Protein AF-A0A1G4J6N5-F1 (afdb_monomer)

Radius of gyration: 48.1 Å; Cα contacts (8 Å, |Δi|>4): 6; chains: 1; bounding box: 79×29×153 Å

Solvent-accessible surface area (backbone atoms only — not comparable to full-atom values): 6497 Å² total; per-residue (Å²): 140,80,82,81,83,71,77,79,51,70,63,73,75,41,75,82,46,57,69,58,48,52,54,54,47,53,51,48,52,52,53,51,51,54,51,52,52,52,49,52,54,52,51,51,52,51,52,51,50,54,50,48,47,58,72,70,32,60,60,54,56,51,50,53,50,50,53,53,52,50,52,54,51,51,54,53,50,54,55,49,49,55,52,50,56,52,50,54,52,50,49,55,51,53,65,56,42,56,62,54,50,53,49,53,53,50,54,51,54,55,62,74,73,109

Structure (mmCIF, N/CA/C/O backbone):
data_AF-A0A1G4J6N5-F1
#
_entry.id   AF-A0A1G4J6N5-F1
#
loop_
_atom_site.group_PDB
_atom_site.id
_atom_site.type_symbol
_atom_site.label_atom_id
_atom_site.label_alt_id
_atom_site.label_comp_id
_atom_site.label_asym_id
_atom_site.label_entity_id
_atom_site.label_seq_id
_atom_site.pdbx_PDB_ins_code
_atom_site.Cartn_x
_atom_site.Cartn_y
_atom_site.Cartn_z
_atom_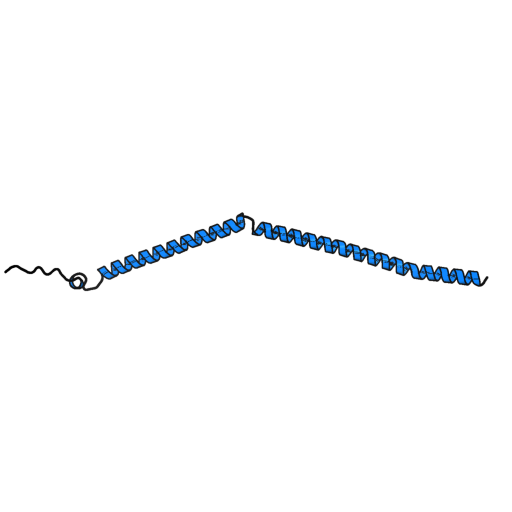site.occupancy
_atom_site.B_iso_or_equiv
_atom_site.auth_seq_id
_atom_site.auth_comp_id
_atom_site.auth_asym_id
_atom_site.auth_atom_id
_atom_site.pdbx_PDB_model_num
ATOM 1 N N . MET A 1 1 ? -32.610 -4.588 91.002 1.00 41.69 1 MET A N 1
ATOM 2 C CA . MET A 1 1 ? -32.578 -5.643 89.972 1.00 41.69 1 MET A CA 1
ATOM 3 C C . MET A 1 1 ? -32.928 -4.957 88.668 1.00 41.69 1 MET A C 1
ATOM 5 O O . MET A 1 1 ? -34.099 -4.706 88.432 1.00 41.69 1 MET A O 1
ATOM 9 N N . ALA A 1 2 ? -31.917 -4.485 87.942 1.00 42.91 2 ALA A N 1
ATOM 10 C CA . ALA A 1 2 ? -32.096 -3.828 86.653 1.00 42.91 2 ALA A CA 1
ATOM 11 C C . ALA A 1 2 ? -31.639 -4.823 85.591 1.00 42.91 2 ALA A C 1
ATOM 13 O O . ALA A 1 2 ? -30.543 -5.368 85.697 1.00 42.91 2 ALA A O 1
ATOM 14 N N . SER A 1 3 ? -32.547 -5.125 84.675 1.00 50.09 3 SER A N 1
ATOM 15 C CA . SER A 1 3 ? -32.398 -6.090 83.599 1.00 50.09 3 SER A CA 1
ATOM 16 C C . SER A 1 3 ? -31.274 -5.654 82.661 1.00 50.09 3 SER A C 1
ATOM 18 O O . SER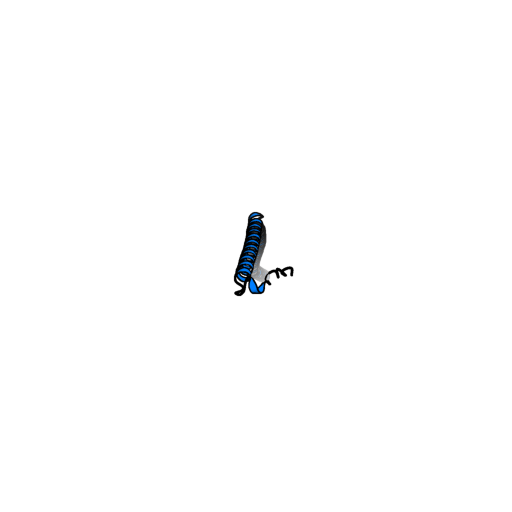 A 1 3 ? -31.304 -4.542 82.141 1.00 50.09 3 SER A O 1
ATOM 20 N N . GLU A 1 4 ? -30.280 -6.516 82.466 1.00 50.78 4 GLU A N 1
ATOM 21 C CA . GLU A 1 4 ? -29.297 -6.374 81.395 1.00 50.78 4 GLU A CA 1
ATOM 22 C C . GLU A 1 4 ? -29.985 -6.749 80.075 1.00 50.78 4 GLU A C 1
ATOM 24 O O . GLU A 1 4 ? -30.072 -7.925 79.725 1.00 50.78 4 GLU A O 1
ATOM 29 N N . ASP A 1 5 ? -30.509 -5.754 79.354 1.00 56.50 5 ASP A N 1
ATOM 30 C CA . ASP A 1 5 ? -30.854 -5.904 77.937 1.00 56.50 5 ASP A CA 1
ATOM 31 C C . ASP A 1 5 ? -29.552 -6.151 77.168 1.00 56.50 5 ASP A C 1
ATOM 33 O O . ASP A 1 5 ? -28.812 -5.234 76.812 1.00 56.50 5 ASP A O 1
ATOM 37 N N . THR A 1 6 ? -29.224 -7.427 76.985 1.00 57.88 6 THR A N 1
ATOM 38 C CA . THR A 1 6 ? -28.091 -7.845 76.165 1.00 57.88 6 THR A CA 1
ATOM 39 C C . THR A 1 6 ? -28.529 -7.724 74.708 1.00 57.88 6 THR A C 1
ATOM 41 O O . THR A 1 6 ? -29.424 -8.451 74.275 1.00 57.88 6 THR A O 1
ATOM 44 N N . GLU A 1 7 ? -27.953 -6.782 73.954 1.00 62.75 7 GLU A N 1
ATOM 45 C CA . GLU A 1 7 ? -28.204 -6.689 72.513 1.00 62.75 7 GLU A CA 1
ATOM 46 C C . GLU A 1 7 ? -27.892 -8.040 71.845 1.00 62.75 7 GLU A C 1
ATOM 48 O O . GLU A 1 7 ? -26.846 -8.634 72.133 1.00 62.75 7 GLU A O 1
ATOM 53 N N . PRO A 1 8 ? -28.777 -8.551 70.969 1.00 59.34 8 PRO A N 1
ATOM 54 C CA . PRO A 1 8 ? -28.551 -9.831 70.319 1.00 59.34 8 PRO A CA 1
ATOM 55 C C . PRO A 1 8 ? -27.285 -9.751 69.465 1.00 59.34 8 PRO A C 1
ATOM 57 O O . PRO A 1 8 ? -27.137 -8.867 68.617 1.00 59.34 8 PRO A O 1
ATOM 60 N N . THR A 1 9 ? -26.366 -10.690 69.684 1.00 65.06 9 THR A N 1
ATOM 61 C CA . THR A 1 9 ? -25.150 -10.834 68.881 1.00 65.06 9 THR A CA 1
ATOM 62 C C . THR A 1 9 ? -25.505 -11.092 67.415 1.00 65.06 9 THR A C 1
ATOM 64 O O . THR A 1 9 ? -26.552 -11.650 67.095 1.00 65.06 9 THR A O 1
ATOM 67 N N . GLN A 1 10 ? -24.628 -10.698 66.491 1.00 61.22 10 GLN A N 1
ATOM 68 C CA . GLN A 1 10 ? -24.868 -10.795 65.043 1.00 61.22 10 GLN A CA 1
ATOM 69 C C . GLN A 1 10 ? -25.207 -12.232 64.578 1.00 61.22 10 GLN A C 1
ATOM 71 O O . GLN A 1 10 ? -26.006 -12.408 63.664 1.00 61.22 10 GLN A O 1
ATOM 76 N N . GLU A 1 11 ? -24.699 -13.250 65.283 1.00 61.22 11 GLU A N 1
ATOM 77 C CA . GLU A 1 11 ? -25.038 -14.673 65.099 1.00 61.22 11 GLU A CA 1
ATOM 78 C C . GLU A 1 11 ? -26.471 -15.046 65.529 1.00 61.22 11 GLU A C 1
ATOM 80 O O . GLU A 1 11 ? -27.048 -15.983 64.986 1.00 61.22 11 GLU A O 1
ATOM 85 N N . GLN A 1 12 ? -27.079 -14.319 66.474 1.00 64.50 12 GLN A N 1
ATOM 86 C CA . GLN A 1 12 ? -28.498 -14.475 66.826 1.00 64.50 12 GLN A CA 1
ATOM 87 C C . GLN A 1 12 ? -29.427 -13.764 65.836 1.00 64.50 12 GLN A C 1
ATOM 89 O O . GLN A 1 12 ? -30.590 -14.143 65.713 1.00 64.50 12 GLN A O 1
ATOM 94 N N . ARG A 1 13 ? -28.933 -12.725 65.150 1.00 72.00 13 ARG A N 1
ATOM 95 C CA . ARG A 1 13 ? -29.721 -11.899 64.224 1.00 72.00 13 ARG A CA 1
ATOM 96 C C . ARG A 1 13 ? -29.813 -12.503 62.822 1.00 72.00 13 ARG A C 1
ATOM 98 O O . ARG A 1 13 ? -30.871 -12.411 62.213 1.00 72.00 13 ARG A O 1
ATOM 105 N N . ASP A 1 14 ? -28.743 -13.151 62.359 1.00 77.88 14 ASP A N 1
ATOM 106 C CA . ASP A 1 14 ? -28.686 -13.867 61.077 1.00 77.88 14 ASP A CA 1
ATOM 107 C C . ASP A 1 14 ? -28.068 -15.272 61.251 1.00 77.88 14 ASP A C 1
ATOM 109 O O . ASP A 1 14 ? -26.943 -15.535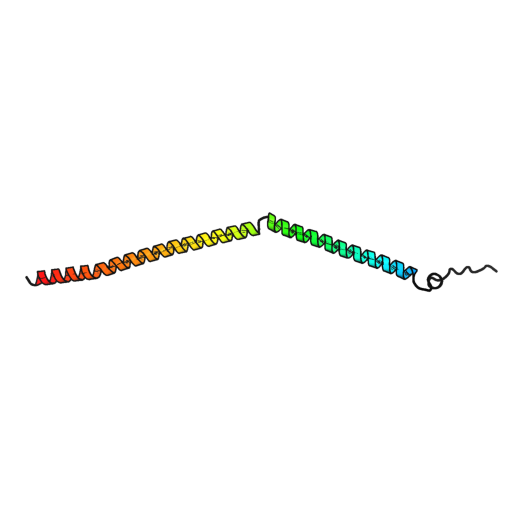 60.818 1.00 77.88 14 ASP A O 1
ATOM 113 N N . PRO A 1 15 ? -28.780 -16.203 61.912 1.00 78.81 15 PRO A N 1
ATOM 114 C CA . PRO A 1 15 ? -28.260 -17.536 62.231 1.00 78.81 15 PRO A CA 1
ATOM 115 C C . PRO A 1 15 ? -27.998 -18.412 60.996 1.00 78.81 15 PRO A C 1
ATOM 117 O O . PRO A 1 15 ? -27.316 -19.430 61.097 1.00 78.81 15 PRO A O 1
ATOM 120 N N . PHE A 1 16 ? -28.533 -18.030 59.833 1.00 81.44 16 PHE A N 1
ATOM 121 C CA . PHE A 1 16 ? -28.347 -18.745 58.570 1.00 81.44 16 PHE A CA 1
ATOM 122 C C . PHE A 1 16 ? -27.417 -18.015 57.588 1.00 81.44 16 PHE A C 1
ATOM 124 O O . PHE A 1 16 ? -27.121 -18.564 56.527 1.00 81.44 16 PHE A O 1
ATOM 131 N N . GLY A 1 17 ? -26.933 -16.815 57.923 1.00 83.12 17 GLY A N 1
ATOM 132 C CA . GLY A 1 17 ? -26.037 -16.028 57.072 1.00 83.12 17 GLY A CA 1
ATOM 133 C C . GLY A 1 17 ? -26.690 -15.471 55.800 1.00 83.12 17 GLY A C 1
ATOM 134 O O . GLY A 1 17 ? -25.974 -15.172 54.843 1.00 83.12 17 GLY A O 1
ATOM 135 N N . ILE A 1 18 ? -28.023 -15.388 55.741 1.00 86.56 18 ILE A N 1
ATOM 136 C CA . ILE A 1 18 ? -28.769 -15.003 54.533 1.00 86.56 18 ILE A CA 1
ATOM 137 C C . ILE A 1 18 ? -28.612 -13.509 54.253 1.00 86.56 18 ILE A C 1
ATOM 139 O O . ILE A 1 18 ? -28.407 -13.130 53.101 1.00 86.56 18 ILE A O 1
ATOM 143 N N . ASP A 1 19 ? -28.644 -12.668 55.286 1.00 84.00 19 ASP A N 1
ATOM 144 C CA . ASP A 1 19 ? -28.471 -11.223 55.118 1.00 84.00 19 ASP A CA 1
ATOM 145 C C . ASP A 1 19 ? -27.054 -10.917 54.629 1.00 84.00 19 ASP A C 1
ATOM 147 O O . ASP A 1 19 ? -26.857 -10.113 53.715 1.00 84.00 19 ASP A O 1
ATOM 151 N N . ARG A 1 20 ? -26.059 -11.629 55.171 1.00 87.62 20 ARG A N 1
ATOM 152 C CA . ARG A 1 20 ? -24.675 -11.544 54.689 1.00 87.62 20 ARG A CA 1
ATOM 153 C C . ARG A 1 20 ? -24.543 -12.009 53.237 1.00 87.62 20 ARG A C 1
ATOM 155 O O . ARG A 1 20 ? -23.879 -11.341 52.449 1.00 87.62 20 ARG A O 1
ATOM 162 N N . LEU A 1 21 ? -25.195 -13.113 52.871 1.00 87.19 21 LEU A N 1
ATOM 163 C CA . LEU A 1 21 ? -25.176 -13.639 51.507 1.00 87.19 21 LEU A CA 1
ATOM 164 C C . LEU A 1 21 ? -25.810 -12.667 50.501 1.00 87.19 21 LEU A C 1
ATOM 166 O O . LEU A 1 21 ? -25.276 -12.504 49.407 1.00 87.19 21 LEU A O 1
ATOM 170 N N . CYS A 1 22 ? -26.910 -12.004 50.863 1.00 89.88 22 CYS A N 1
ATOM 171 C CA . CYS A 1 22 ? -27.536 -10.976 50.029 1.00 89.88 22 CYS A CA 1
ATOM 172 C C . CYS A 1 22 ? -26.588 -9.796 49.781 1.00 89.88 22 CYS A C 1
ATOM 174 O O . CYS A 1 22 ? -26.420 -9.377 48.638 1.00 89.88 22 CYS A O 1
ATOM 176 N N . VAL A 1 23 ? -25.907 -9.310 50.824 1.00 90.44 23 VAL A N 1
ATOM 177 C CA . VAL A 1 23 ? -24.925 -8.219 50.696 1.00 90.44 23 VAL A CA 1
ATOM 178 C C . VAL A 1 23 ? -23.738 -8.633 49.821 1.00 90.44 23 VAL A C 1
ATOM 180 O O . VAL A 1 23 ? -23.320 -7.874 48.945 1.00 90.44 23 VAL A O 1
ATOM 183 N N . ASP A 1 24 ? -23.216 -9.845 50.015 1.00 89.62 24 ASP A N 1
ATOM 184 C CA . ASP A 1 24 ? -22.118 -10.382 49.205 1.00 89.62 24 ASP A CA 1
ATOM 185 C C . ASP A 1 24 ? -22.538 -10.554 47.731 1.00 89.62 24 ASP A C 1
ATOM 187 O O . ASP A 1 24 ? -21.746 -10.304 46.816 1.00 89.62 24 ASP A O 1
ATOM 191 N N . TYR A 1 25 ? -23.795 -10.933 47.486 1.00 93.12 25 TYR A N 1
ATOM 192 C CA . TYR A 1 25 ? -24.366 -11.067 46.147 1.00 93.12 25 TYR A CA 1
ATOM 193 C C . TYR A 1 25 ? -24.541 -9.714 45.446 1.00 93.12 25 TYR A C 1
ATOM 195 O O . TYR A 1 25 ? -24.124 -9.564 44.294 1.00 93.12 25 TYR A O 1
ATOM 203 N N . ASP A 1 26 ? -25.076 -8.708 46.137 1.00 92.44 26 ASP A N 1
ATOM 204 C CA . ASP A 1 26 ? -25.206 -7.348 45.603 1.00 92.44 26 ASP A CA 1
ATOM 205 C C . ASP A 1 26 ? -23.834 -6.747 45.278 1.00 92.44 26 ASP A C 1
ATOM 207 O O . ASP A 1 26 ? -23.640 -6.130 44.226 1.00 92.44 26 ASP A O 1
ATOM 211 N N . TYR A 1 27 ? -22.844 -6.992 46.139 1.00 93.44 27 TYR A N 1
ATOM 212 C CA . TYR A 1 27 ? -21.468 -6.575 45.893 1.00 93.44 27 TYR A CA 1
ATOM 213 C C . TYR A 1 27 ? -20.870 -7.258 44.655 1.00 93.44 27 TYR A C 1
ATOM 215 O O . TYR A 1 27 ? -20.202 -6.613 43.840 1.00 93.44 27 TYR A O 1
ATOM 223 N N . LEU A 1 28 ? -21.130 -8.556 44.475 1.00 91.38 28 LEU A N 1
ATOM 224 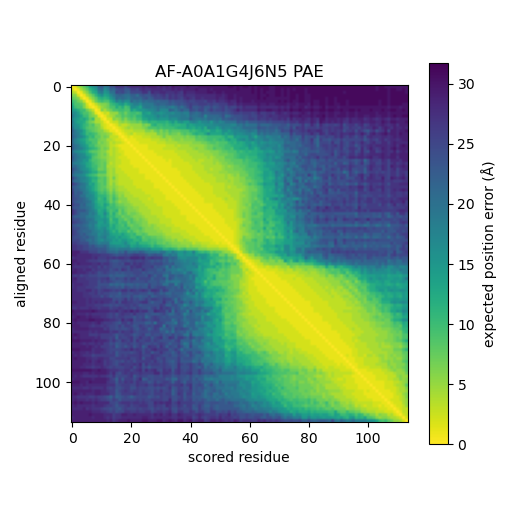C CA . LEU A 1 28 ? -20.689 -9.295 43.296 1.00 91.38 28 LEU A CA 1
ATOM 225 C C . LEU A 1 28 ? -21.327 -8.743 42.015 1.00 91.38 28 LEU A C 1
ATOM 227 O O . LEU A 1 28 ? -20.616 -8.528 41.032 1.00 91.38 28 LEU A O 1
ATOM 231 N N . LEU A 1 29 ? -22.633 -8.470 42.031 1.00 92.75 29 LEU A N 1
ATOM 232 C CA . LEU A 1 29 ? -23.341 -7.865 40.901 1.00 92.75 29 LEU A CA 1
ATOM 233 C C . LEU A 1 29 ? -22.767 -6.496 40.543 1.00 92.75 29 LEU A C 1
ATOM 235 O O . LEU A 1 29 ? -22.503 -6.232 39.369 1.00 92.75 29 LEU A O 1
ATOM 239 N N . TYR A 1 30 ? -22.512 -5.655 41.545 1.00 94.75 30 TYR A N 1
ATOM 240 C CA . TYR A 1 30 ? -21.902 -4.346 41.337 1.00 94.75 30 TYR A CA 1
ATOM 241 C C . TYR A 1 30 ? -20.519 -4.470 40.686 1.00 94.75 30 TYR A C 1
ATOM 243 O O . TYR A 1 30 ? -20.215 -3.787 39.708 1.00 94.75 30 TYR A O 1
ATOM 251 N N . LYS A 1 31 ? -19.690 -5.397 41.174 1.00 93.06 31 LYS A N 1
ATOM 252 C CA . LYS A 1 31 ? -18.347 -5.637 40.636 1.00 93.06 31 LYS A CA 1
ATOM 253 C C . LYS A 1 31 ? -18.374 -6.158 39.198 1.00 93.06 31 LYS A C 1
ATOM 255 O O . LYS A 1 31 ? -17.542 -5.758 38.385 1.00 93.06 31 LYS A O 1
ATOM 260 N N . ILE A 1 32 ? -19.318 -7.044 38.878 1.00 91.88 32 ILE A N 1
ATOM 261 C CA . ILE A 1 32 ? -19.514 -7.546 37.512 1.00 91.88 32 ILE A CA 1
ATOM 262 C C . ILE A 1 32 ? -19.939 -6.402 36.594 1.00 91.88 32 ILE A C 1
ATOM 264 O O . ILE A 1 32 ? -19.372 -6.255 35.512 1.00 91.88 32 ILE A O 1
ATOM 268 N N . HIS A 1 33 ? -20.894 -5.580 37.028 1.00 94.62 33 HIS A N 1
ATOM 269 C CA . HIS A 1 33 ? -21.352 -4.427 36.263 1.00 94.62 33 HIS A CA 1
ATOM 270 C C . HIS A 1 33 ? -20.195 -3.472 35.950 1.00 94.62 33 HIS A C 1
ATOM 272 O O . HIS A 1 33 ? -19.975 -3.139 34.789 1.00 94.62 33 HIS A O 1
ATOM 278 N N . ASP A 1 34 ? -19.411 -3.096 36.961 1.00 94.00 34 ASP A N 1
ATOM 279 C CA . ASP A 1 34 ? -18.276 -2.183 36.804 1.00 94.00 34 ASP A CA 1
ATOM 280 C C . ASP A 1 34 ? -17.224 -2.732 35.824 1.00 94.00 34 ASP A C 1
ATOM 282 O O . ASP A 1 34 ? -16.743 -2.037 34.925 1.00 94.00 34 ASP A O 1
ATOM 286 N N . TYR A 1 35 ? -16.936 -4.033 35.912 1.00 93.00 35 TYR A N 1
ATOM 287 C CA . TYR A 1 35 ? -16.019 -4.695 34.990 1.00 93.00 35 TYR A CA 1
ATOM 288 C C . TYR A 1 35 ? -16.541 -4.698 33.546 1.00 93.00 35 TYR A C 1
ATOM 290 O O . TYR A 1 35 ? -15.795 -4.354 32.627 1.00 93.00 35 TYR A O 1
ATOM 298 N N . VAL A 1 36 ? -17.821 -5.019 33.334 1.00 94.31 36 VAL A N 1
ATOM 299 C CA . VAL A 1 36 ? -18.457 -4.980 32.005 1.00 94.31 36 VAL A CA 1
ATOM 300 C C . VAL A 1 36 ? -18.443 -3.560 31.435 1.00 94.31 36 VAL A C 1
ATOM 302 O O . VAL A 1 36 ? -18.081 -3.378 30.272 1.00 94.31 36 VAL A O 1
ATOM 305 N N . SER A 1 37 ? -18.749 -2.548 32.250 1.00 94.56 37 SER A N 1
ATOM 306 C CA . SER A 1 37 ? -18.662 -1.141 31.846 1.00 94.56 37 SER A CA 1
ATOM 307 C C . SER A 1 37 ? -17.241 -0.746 31.437 1.00 94.56 37 SER A C 1
ATOM 309 O O . SER A 1 37 ? -17.064 -0.064 30.428 1.00 94.56 37 SER A O 1
ATOM 311 N N . SER A 1 38 ? -16.216 -1.224 32.150 1.00 94.50 38 SER A N 1
ATOM 312 C CA . SER A 1 38 ? -14.817 -0.967 31.783 1.00 94.50 38 SER A CA 1
ATOM 313 C C . SER A 1 38 ? -14.429 -1.589 30.437 1.00 94.50 38 SER A C 1
ATOM 315 O O . SER A 1 38 ? -13.730 -0.959 29.640 1.00 94.50 38 SER A O 1
ATOM 317 N N . ILE A 1 39 ? -14.921 -2.802 30.151 1.00 94.19 39 ILE A N 1
ATOM 318 C CA . ILE A 1 39 ? -14.689 -3.475 28.870 1.00 94.19 39 ILE A CA 1
ATOM 319 C C . ILE A 1 39 ? -15.351 -2.668 27.760 1.00 94.19 39 ILE A C 1
ATOM 321 O O . ILE A 1 39 ? -14.695 -2.360 26.770 1.00 94.19 39 ILE A O 1
ATOM 325 N N . GLN A 1 40 ? -16.615 -2.279 27.947 1.00 94.56 40 GLN A N 1
ATOM 326 C CA . GLN A 1 40 ? -17.354 -1.476 26.979 1.00 94.56 40 GLN A CA 1
ATOM 327 C C . GLN A 1 40 ? -16.611 -0.180 26.641 1.00 94.56 40 GLN A C 1
ATOM 329 O O . GLN A 1 40 ? -16.432 0.126 25.462 1.00 94.56 40 GLN A O 1
ATOM 334 N N . LEU A 1 41 ? -16.152 0.557 27.657 1.00 94.94 41 LEU A N 1
ATOM 335 C CA . LEU A 1 41 ? -15.435 1.817 27.459 1.00 94.94 41 LEU A CA 1
ATOM 336 C C . LEU A 1 41 ? -14.170 1.603 26.617 1.00 94.94 41 LEU A C 1
ATOM 338 O O . LEU A 1 41 ? -13.940 2.298 25.630 1.00 94.94 41 LEU A O 1
ATOM 342 N N . ARG A 1 42 ? -13.399 0.564 26.954 1.00 92.12 42 ARG A N 1
ATOM 343 C CA . ARG A 1 42 ? -12.164 0.219 26.249 1.00 92.12 42 ARG A CA 1
ATOM 344 C C . ARG A 1 42 ? -12.410 -0.260 24.822 1.00 92.12 42 ARG A C 1
ATOM 346 O O . ARG A 1 42 ? -11.624 0.038 23.927 1.00 92.12 42 ARG A O 1
ATOM 353 N N . THR A 1 43 ? -13.493 -0.995 24.588 1.00 91.44 43 THR A N 1
ATOM 354 C CA . THR A 1 43 ? -13.888 -1.416 23.241 1.00 91.44 43 THR A CA 1
ATOM 355 C C . THR A 1 43 ? -14.256 -0.214 22.376 1.00 91.44 43 THR A C 1
ATOM 357 O O . THR A 1 43 ? -13.817 -0.152 21.229 1.00 91.44 43 THR A O 1
ATOM 360 N N . ILE A 1 44 ? -15.002 0.754 22.918 1.00 94.81 44 ILE A N 1
ATOM 361 C CA . ILE A 1 44 ? -15.353 1.988 22.201 1.00 94.81 44 ILE A CA 1
ATOM 362 C C . ILE A 1 44 ? -14.083 2.753 21.815 1.00 94.81 44 ILE A C 1
AT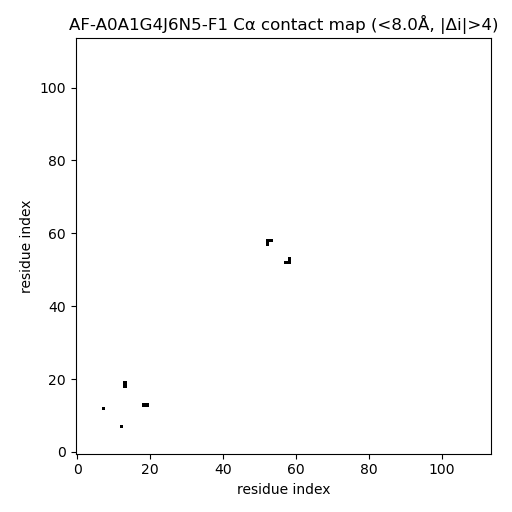OM 364 O O . ILE A 1 44 ? -13.907 3.069 20.640 1.00 94.81 44 ILE A O 1
ATOM 368 N N . GLU A 1 45 ? -13.159 2.962 22.757 1.00 93.94 45 GLU A N 1
ATOM 369 C CA . GLU A 1 45 ? -11.890 3.653 22.485 1.00 93.94 45 GLU A CA 1
ATOM 370 C C . GLU A 1 45 ? -11.081 2.987 21.362 1.00 93.94 45 GLU A C 1
ATOM 372 O O . GLU A 1 45 ? -10.574 3.674 20.473 1.00 93.94 45 GLU A O 1
ATOM 377 N N . ILE A 1 46 ? -10.982 1.652 21.371 1.00 91.81 46 ILE A N 1
ATOM 378 C CA . ILE A 1 46 ? -10.258 0.897 20.339 1.00 91.81 46 ILE A CA 1
ATOM 379 C C . ILE A 1 46 ? -10.930 1.057 18.973 1.00 91.81 46 ILE A C 1
ATOM 381 O O . ILE A 1 46 ? -10.239 1.302 17.981 1.00 91.81 46 ILE A O 1
ATOM 385 N N . CYS A 1 47 ? -12.257 0.929 18.906 1.00 91.81 47 CYS A N 1
ATOM 386 C CA . CYS A 1 47 ? -12.998 1.078 17.655 1.00 91.81 47 CYS A CA 1
ATOM 387 C C . CYS A 1 47 ? -12.853 2.489 17.082 1.00 91.81 47 CYS A C 1
ATOM 389 O O . CYS A 1 47 ? -12.583 2.645 15.893 1.00 91.81 47 CYS A O 1
ATOM 391 N N . GLU A 1 48 ? -12.963 3.520 17.917 1.00 91.44 48 GLU A N 1
ATOM 392 C CA . GLU A 1 48 ? -12.756 4.895 17.473 1.00 91.44 48 GLU A CA 1
ATOM 393 C C . GLU A 1 48 ? -11.317 5.150 17.020 1.00 91.44 48 GLU A C 1
ATOM 395 O O . GLU A 1 48 ? -11.091 5.852 16.036 1.00 91.44 48 GLU A O 1
ATOM 400 N N . GLN A 1 49 ? -10.326 4.593 17.720 1.00 86.56 49 GLN A N 1
ATOM 401 C CA . GLN A 1 49 ? -8.926 4.731 17.335 1.00 86.56 49 GLN A CA 1
ATOM 402 C C . GLN A 1 49 ? -8.656 4.069 15.982 1.00 86.56 49 GLN A C 1
ATOM 404 O O . GLN A 1 49 ? -8.029 4.687 15.127 1.00 86.56 49 GLN A O 1
ATOM 409 N N . GLN A 1 50 ? -9.160 2.853 15.763 1.00 81.19 50 GLN A N 1
ATOM 410 C CA . GLN A 1 50 ? -9.099 2.164 14.470 1.00 81.19 50 GLN A CA 1
ATOM 411 C C . GLN A 1 50 ? -9.769 2.989 13.367 1.00 81.19 50 GLN A C 1
ATOM 413 O O . GLN A 1 50 ? -9.165 3.208 12.319 1.00 81.19 50 GLN A O 1
ATOM 418 N N . ASN A 1 51 ? -10.970 3.513 13.626 1.00 84.94 51 ASN A N 1
ATOM 419 C CA . ASN A 1 51 ? -11.685 4.344 12.663 1.00 84.94 51 ASN A CA 1
ATOM 420 C C . ASN A 1 51 ? -10.892 5.610 12.308 1.00 84.94 51 ASN A C 1
ATOM 422 O O . ASN A 1 51 ? -10.722 5.911 11.133 1.00 84.94 51 ASN A O 1
ATOM 426 N N . ARG A 1 52 ? -10.299 6.288 13.301 1.00 83.94 52 ARG A N 1
ATOM 427 C CA . ARG A 1 52 ? -9.418 7.442 13.067 1.00 83.94 52 ARG A CA 1
ATOM 428 C C . ARG A 1 52 ? -8.191 7.085 12.229 1.00 83.94 52 ARG A C 1
ATOM 430 O O . ARG A 1 52 ? -7.832 7.864 11.362 1.00 83.94 52 ARG A O 1
ATOM 437 N N . LEU A 1 53 ? -7.545 5.937 12.451 1.00 76.69 53 LEU A N 1
ATOM 438 C CA . LEU A 1 53 ? -6.379 5.516 11.653 1.00 76.69 53 LEU A CA 1
ATOM 439 C C . LEU A 1 53 ? -6.747 5.250 10.182 1.00 76.69 53 LEU A C 1
ATOM 441 O O . LEU A 1 53 ? -5.941 5.520 9.289 1.00 76.69 53 LEU A O 1
ATOM 445 N N . ILE A 1 54 ? -7.957 4.739 9.942 1.00 75.62 54 ILE A N 1
ATOM 446 C CA . ILE A 1 54 ? -8.511 4.529 8.600 1.00 75.62 54 ILE A CA 1
ATOM 447 C C . ILE A 1 54 ? -8.864 5.878 7.957 1.00 75.62 54 ILE A C 1
ATOM 449 O O . ILE A 1 54 ? -8.395 6.167 6.860 1.00 75.62 54 ILE A O 1
ATOM 453 N N . GLU A 1 55 ? -9.628 6.727 8.653 1.00 75.50 55 GLU A N 1
ATOM 454 C CA . GLU A 1 55 ? -10.071 8.045 8.171 1.00 75.50 55 GLU A CA 1
ATOM 455 C C . GLU A 1 55 ? -8.917 9.030 7.954 1.00 75.50 55 GLU A C 1
ATOM 457 O O . GLU A 1 55 ? -8.953 9.833 7.029 1.00 75.50 55 GLU A O 1
ATOM 462 N N . GLN A 1 56 ? -7.867 8.968 8.775 1.00 72.88 56 GLN A N 1
ATOM 463 C CA . GLN A 1 56 ? -6.675 9.809 8.624 1.00 72.88 56 GLN A CA 1
ATOM 464 C C . GLN A 1 56 ? -5.765 9.355 7.473 1.00 72.88 56 GLN A C 1
ATOM 466 O O . GLN A 1 56 ? -4.680 9.909 7.294 1.00 72.88 56 GLN A O 1
ATOM 471 N N . GLY A 1 57 ? -6.182 8.358 6.685 1.00 62.25 57 GLY A N 1
ATOM 472 C CA . GLY A 1 57 ? -5.518 7.997 5.439 1.00 62.25 57 GLY A CA 1
ATOM 473 C C . GLY A 1 57 ? -4.135 7.382 5.634 1.00 62.25 57 GLY A C 1
ATOM 474 O O . GLY A 1 57 ? -3.354 7.349 4.691 1.00 62.25 57 GLY A O 1
ATOM 475 N N . ILE A 1 58 ? -3.800 6.862 6.824 1.00 62.75 58 ILE A N 1
ATOM 476 C CA . ILE A 1 58 ? -2.513 6.175 7.047 1.00 62.75 58 ILE A CA 1
ATOM 477 C C . ILE A 1 58 ? -2.380 4.988 6.083 1.00 62.75 58 ILE A C 1
ATOM 479 O O . ILE A 1 58 ? -1.295 4.706 5.581 1.00 62.75 58 ILE A O 1
ATOM 483 N N . ILE A 1 59 ? -3.496 4.327 5.770 1.00 61.03 59 ILE A N 1
ATOM 484 C CA . ILE A 1 59 ? -3.549 3.250 4.777 1.00 61.03 59 ILE A CA 1
ATOM 485 C C . ILE A 1 59 ? -3.458 3.815 3.351 1.00 61.03 59 ILE A C 1
ATOM 487 O O . ILE A 1 59 ? -2.698 3.291 2.539 1.00 61.03 59 ILE A O 1
ATOM 491 N N . GLU A 1 60 ? -4.172 4.902 3.056 1.00 63.69 60 GLU A N 1
ATOM 492 C CA . GLU A 1 60 ? -4.197 5.535 1.730 1.00 63.69 60 GLU A CA 1
ATOM 493 C C . GLU A 1 60 ? -2.811 6.069 1.329 1.00 63.69 60 GLU A C 1
ATOM 495 O O . GLU A 1 60 ? -2.295 5.722 0.270 1.00 63.69 60 GLU A O 1
ATOM 500 N N . GLN A 1 61 ? -2.117 6.770 2.231 1.00 68.62 61 GLN A N 1
ATOM 501 C CA . GLN A 1 61 ? -0.769 7.295 1.990 1.00 68.62 61 GLN A CA 1
ATOM 502 C C . GLN A 1 61 ? 0.2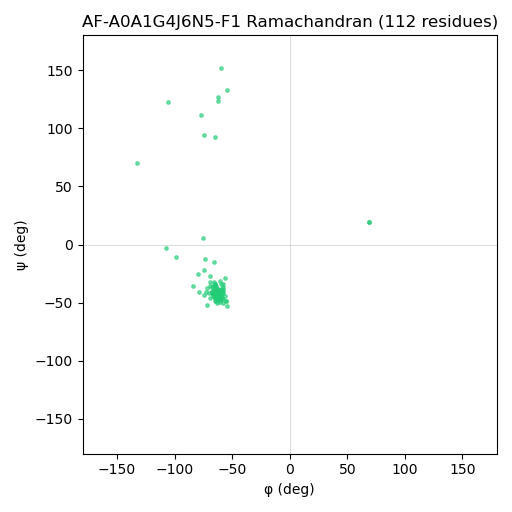80 6.194 1.788 1.00 68.62 61 GLN A C 1
ATOM 504 O O . GLN A 1 61 ? 1.220 6.366 1.009 1.00 68.62 61 GLN A O 1
ATOM 509 N N . VAL A 1 62 ? 0.150 5.058 2.482 1.00 73.12 62 VAL A N 1
ATOM 510 C CA . VAL A 1 62 ? 1.056 3.914 2.297 1.00 73.12 62 VAL A CA 1
ATOM 511 C C . VAL A 1 62 ? 0.821 3.259 0.938 1.00 73.12 62 VAL A C 1
ATOM 513 O O . VAL A 1 62 ? 1.788 2.939 0.245 1.00 73.12 62 VAL A O 1
ATOM 516 N N . ILE A 1 63 ? -0.440 3.098 0.530 1.00 76.00 63 ILE A N 1
ATOM 517 C CA . ILE A 1 63 ? -0.790 2.555 -0.786 1.00 76.00 63 ILE A CA 1
ATOM 518 C C . ILE A 1 63 ? -0.290 3.490 -1.890 1.00 76.00 63 ILE A C 1
ATOM 520 O O . ILE A 1 63 ? 0.422 3.032 -2.782 1.00 76.00 63 ILE A O 1
ATOM 524 N N . ASP A 1 64 ? -0.556 4.791 -1.796 1.00 82.69 64 ASP A N 1
ATOM 525 C CA . ASP A 1 64 ? -0.125 5.779 -2.790 1.00 82.69 64 ASP A CA 1
ATOM 526 C C . ASP A 1 64 ? 1.397 5.847 -2.924 1.00 82.69 64 ASP A C 1
ATOM 528 O O . ASP A 1 64 ? 1.940 5.897 -4.034 1.00 82.69 64 ASP A O 1
ATOM 532 N N . LYS A 1 65 ? 2.114 5.792 -1.796 1.00 84.19 65 LYS A N 1
ATOM 533 C CA . LYS A 1 65 ? 3.577 5.719 -1.794 1.00 84.19 65 LYS A CA 1
ATOM 534 C C . LYS A 1 65 ? 4.062 4.459 -2.509 1.00 84.19 65 LYS A C 1
ATOM 536 O O . LYS A 1 65 ? 4.942 4.554 -3.362 1.00 84.19 65 LYS A O 1
ATOM 541 N N . ASN A 1 66 ? 3.480 3.302 -2.203 1.00 83.69 66 ASN A N 1
ATOM 542 C CA . ASN A 1 66 ? 3.857 2.036 -2.829 1.00 83.69 66 ASN A CA 1
ATOM 543 C C . ASN A 1 66 ? 3.560 2.029 -4.334 1.00 83.69 66 ASN A C 1
ATOM 545 O O . ASN A 1 66 ? 4.394 1.584 -5.119 1.00 83.69 66 ASN A O 1
ATOM 549 N N . VAL A 1 67 ? 2.414 2.570 -4.752 1.00 88.81 67 VAL A N 1
ATOM 550 C CA . VAL A 1 67 ? 2.050 2.711 -6.168 1.00 88.81 67 VAL A CA 1
ATOM 551 C C . VAL A 1 67 ? 3.046 3.614 -6.895 1.00 88.81 67 VAL A C 1
ATOM 553 O O . VAL A 1 67 ? 3.492 3.278 -7.993 1.00 88.81 67 VAL A O 1
ATOM 556 N N . ASN A 1 68 ? 3.444 4.737 -6.293 1.00 91.88 68 ASN A N 1
ATOM 557 C CA . ASN A 1 68 ? 4.445 5.623 -6.885 1.00 91.88 68 ASN A CA 1
ATOM 558 C C . ASN A 1 68 ? 5.831 4.974 -6.978 1.00 91.88 68 ASN A C 1
ATOM 560 O O . ASN A 1 68 ? 6.508 5.145 -7.991 1.00 91.88 68 ASN A O 1
ATOM 564 N N . GLU A 1 69 ? 6.257 4.214 -5.970 1.00 92.06 69 GLU A N 1
ATOM 565 C CA . GLU A 1 69 ? 7.523 3.475 -6.039 1.00 92.06 69 GLU A CA 1
ATOM 566 C C . GLU A 1 69 ? 7.490 2.385 -7.120 1.00 92.06 69 GLU A C 1
ATOM 568 O O . GLU A 1 69 ? 8.436 2.271 -7.898 1.00 92.06 69 GLU A O 1
ATOM 573 N N . LEU A 1 70 ? 6.380 1.655 -7.261 1.00 92.38 70 LEU A N 1
ATOM 574 C CA . LEU A 1 70 ? 6.212 0.673 -8.337 1.00 92.38 70 LEU A CA 1
ATOM 575 C C . LEU A 1 70 ? 6.270 1.318 -9.725 1.00 92.38 70 LEU A C 1
ATOM 577 O O . LEU A 1 70 ? 6.948 0.796 -10.606 1.00 92.38 70 LEU A O 1
ATOM 581 N N . LYS A 1 71 ? 5.638 2.484 -9.914 1.00 95.44 71 LYS A N 1
ATOM 582 C CA . LYS A 1 71 ? 5.729 3.243 -11.175 1.00 95.44 71 LYS A CA 1
ATOM 583 C C . LYS A 1 71 ? 7.166 3.645 -11.512 1.00 95.44 71 LYS A C 1
ATOM 585 O O . LYS A 1 71 ? 7.555 3.579 -12.672 1.00 95.44 71 LYS A O 1
ATOM 590 N N . LYS A 1 72 ? 7.971 4.027 -10.513 1.00 94.31 72 LYS A N 1
ATOM 591 C CA . LYS A 1 72 ? 9.396 4.343 -10.721 1.00 94.31 72 LYS A CA 1
ATOM 592 C C . LYS A 1 72 ? 10.206 3.119 -11.135 1.00 94.31 72 LYS A C 1
ATOM 594 O O . LYS A 1 72 ? 11.131 3.255 -11.926 1.00 94.31 72 LYS A O 1
ATOM 599 N N . VAL A 1 73 ? 9.907 1.947 -10.573 1.00 94.12 73 VAL A N 1
ATOM 600 C CA . VAL A 1 73 ? 10.576 0.699 -10.968 1.00 94.12 73 VAL A CA 1
ATOM 601 C C . VAL A 1 73 ? 10.203 0.329 -12.401 1.00 94.12 73 VAL A C 1
ATOM 603 O O . VAL A 1 73 ? 11.099 0.027 -13.177 1.00 94.12 73 VAL A O 1
ATOM 606 N N . LEU A 1 74 ? 8.923 0.436 -12.765 1.00 95.25 74 LEU A N 1
ATOM 607 C CA . LEU A 1 74 ? 8.445 0.209 -14.133 1.00 95.25 74 LEU A CA 1
ATOM 608 C C . LEU A 1 74 ? 9.171 1.097 -15.149 1.00 95.25 74 LEU A C 1
ATOM 610 O O . LEU A 1 74 ? 9.744 0.574 -16.092 1.00 95.25 74 LEU A O 1
ATOM 614 N N . ALA A 1 75 ? 9.276 2.401 -14.883 1.00 95.94 75 ALA A N 1
ATOM 615 C CA . ALA A 1 75 ? 10.003 3.314 -15.768 1.00 95.94 75 ALA A CA 1
ATOM 616 C C . ALA A 1 75 ? 11.478 2.913 -15.967 1.00 95.94 75 ALA A C 1
ATOM 618 O O . ALA A 1 75 ? 12.014 3.026 -17.061 1.00 95.94 75 ALA A O 1
ATOM 619 N N . LYS A 1 76 ? 12.139 2.393 -14.923 1.00 94.50 76 LYS A N 1
ATOM 620 C CA . LYS A 1 76 ? 13.515 1.881 -15.045 1.00 94.50 76 LYS A CA 1
ATOM 621 C C . LYS A 1 76 ? 13.597 0.600 -15.872 1.00 94.50 76 LYS A C 1
ATOM 623 O O . LYS A 1 76 ? 14.628 0.354 -16.488 1.00 94.50 76 LYS A O 1
ATOM 628 N N . CYS A 1 77 ? 12.566 -0.240 -15.827 1.00 96.38 77 CYS A N 1
ATOM 629 C CA . CYS A 1 77 ? 12.480 -1.417 -16.682 1.00 96.38 77 CYS A CA 1
ATOM 630 C C . CYS A 1 77 ? 12.297 -1.010 -18.147 1.00 96.38 77 CYS A C 1
ATOM 632 O O . CYS A 1 77 ? 12.999 -1.559 -18.987 1.00 96.38 77 CYS A O 1
ATOM 634 N N . ASP A 1 78 ? 11.458 -0.011 -18.426 1.00 95.88 78 ASP A N 1
ATOM 635 C CA . ASP A 1 78 ? 11.262 0.521 -19.780 1.00 95.88 78 ASP A CA 1
ATOM 636 C C . ASP A 1 78 ? 12.569 1.128 -20.333 1.00 95.88 78 ASP A C 1
ATOM 638 O O . ASP A 1 78 ? 12.969 0.851 -21.464 1.00 95.88 78 ASP A O 1
ATOM 642 N N . ASP A 1 79 ? 13.299 1.896 -19.512 1.00 95.88 79 ASP A N 1
ATOM 643 C CA . ASP A 1 79 ? 14.622 2.425 -19.881 1.00 95.88 79 ASP A CA 1
ATOM 644 C C . ASP A 1 79 ? 15.628 1.295 -20.169 1.00 95.88 79 ASP A C 1
ATOM 646 O O . ASP A 1 79 ? 16.441 1.380 -21.092 1.00 95.88 79 ASP A O 1
ATOM 650 N N . LEU A 1 80 ? 15.586 0.217 -19.379 1.00 95.75 80 LEU A N 1
ATOM 651 C CA . LEU A 1 80 ? 16.445 -0.947 -19.575 1.00 95.75 80 LEU A CA 1
ATOM 652 C C . LEU A 1 80 ? 16.101 -1.698 -20.868 1.00 95.75 80 LEU A C 1
ATOM 654 O O . LEU A 1 80 ? 17.013 -2.127 -21.571 1.00 95.75 80 LEU A O 1
ATOM 658 N N . GLU A 1 81 ? 14.819 -1.839 -21.195 1.00 95.44 81 GLU A N 1
ATOM 659 C CA . GLU A 1 81 ? 14.359 -2.434 -22.453 1.00 95.44 81 GLU A CA 1
ATOM 660 C C . GLU A 1 81 ? 14.879 -1.637 -23.657 1.00 95.44 81 GLU A C 1
ATOM 662 O O . GLU A 1 81 ? 15.490 -2.213 -24.555 1.00 95.44 81 GLU A O 1
ATOM 667 N N . ALA A 1 82 ? 14.806 -0.303 -23.608 1.00 94.94 82 ALA A N 1
ATOM 668 C CA . ALA A 1 82 ? 15.373 0.555 -24.651 1.00 94.94 82 ALA A CA 1
ATOM 669 C C . ALA A 1 82 ? 16.898 0.376 -24.824 1.00 94.94 82 ALA A C 1
ATOM 671 O O . ALA A 1 82 ? 17.433 0.524 -25.927 1.00 94.94 82 ALA A O 1
ATOM 672 N N . HIS A 1 83 ? 17.627 0.053 -23.751 1.00 94.56 83 HIS A N 1
ATOM 673 C CA . HIS A 1 83 ? 19.048 -0.290 -23.844 1.00 94.56 83 HIS A CA 1
ATOM 674 C C . HIS A 1 83 ? 19.297 -1.633 -24.535 1.00 94.56 83 HIS A C 1
ATOM 676 O O . HIS A 1 83 ? 20.279 -1.747 -25.272 1.00 94.56 83 HIS A O 1
ATOM 682 N N . PHE A 1 84 ? 18.428 -2.624 -24.335 1.00 94.88 84 PHE A N 1
ATOM 683 C CA . PHE A 1 84 ? 18.502 -3.885 -25.070 1.00 94.88 84 PHE A CA 1
ATOM 684 C C . PHE A 1 84 ? 18.186 -3.692 -26.557 1.00 94.88 84 PHE A C 1
ATOM 686 O O . PHE A 1 84 ? 18.954 -4.169 -27.388 1.00 94.88 84 PHE A O 1
ATOM 693 N N . ASP A 1 85 ? 17.185 -2.879 -26.901 1.00 94.38 85 ASP A N 1
ATOM 694 C CA . ASP A 1 85 ? 16.896 -2.533 -28.301 1.00 94.38 85 ASP A CA 1
ATOM 695 C C . ASP A 1 85 ? 18.105 -1.889 -29.001 1.00 94.38 85 ASP A C 1
ATOM 697 O O . ASP A 1 85 ? 18.401 -2.164 -30.166 1.00 94.38 85 ASP A O 1
ATOM 701 N N . MET A 1 86 ? 18.836 -1.017 -28.296 1.00 92.88 86 MET A N 1
ATOM 702 C CA . MET A 1 86 ? 20.068 -0.421 -28.821 1.00 92.88 86 MET A CA 1
ATOM 703 C C . MET A 1 86 ? 21.189 -1.451 -29.015 1.00 92.88 86 MET A C 1
ATOM 705 O O . MET A 1 86 ? 21.970 -1.323 -29.961 1.00 92.88 86 MET A O 1
ATOM 709 N N . LEU A 1 87 ? 21.292 -2.454 -28.140 1.00 93.12 87 LEU A N 1
ATOM 710 C CA . LEU A 1 87 ? 22.272 -3.533 -28.286 1.00 93.12 87 LEU A CA 1
ATOM 711 C C . LEU A 1 87 ? 21.968 -4.403 -29.508 1.00 93.12 87 LEU A C 1
ATOM 713 O O . LEU A 1 87 ? 22.885 -4.683 -30.278 1.00 93.12 87 LEU A O 1
ATOM 717 N N . ASP A 1 88 ? 20.701 -4.736 -29.740 1.00 93.00 88 ASP A N 1
ATOM 718 C CA . ASP A 1 88 ? 20.282 -5.507 -30.915 1.00 93.00 88 ASP A CA 1
ATOM 719 C C . ASP A 1 88 ? 20.570 -4.750 -32.221 1.00 93.00 88 ASP A C 1
ATOM 721 O O . ASP A 1 88 ? 21.029 -5.323 -33.212 1.00 93.00 88 ASP A O 1
ATOM 725 N N . GLN A 1 89 ? 20.387 -3.426 -32.224 1.00 92.31 89 GLN A N 1
ATOM 726 C CA . GLN A 1 89 ? 20.784 -2.592 -33.362 1.00 92.31 89 GLN A CA 1
ATOM 727 C C . GLN A 1 89 ? 22.294 -2.643 -33.617 1.00 92.31 89 GLN A C 1
ATOM 729 O O . GLN A 1 89 ? 22.724 -2.683 -34.772 1.00 92.31 89 GLN A O 1
ATOM 734 N N . LEU A 1 90 ? 23.106 -2.628 -32.557 1.00 91.19 90 LEU A N 1
ATOM 73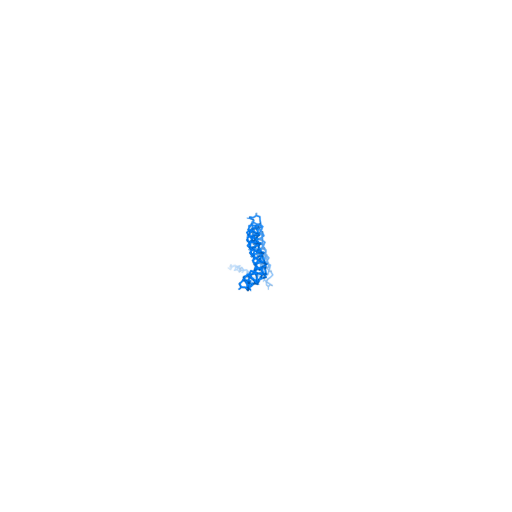5 C CA . LEU A 1 90 ? 24.558 -2.712 -32.677 1.00 91.19 90 LEU A CA 1
ATOM 736 C C . LEU A 1 90 ? 24.987 -4.066 -33.246 1.00 91.19 90 LEU A C 1
ATOM 738 O O . LEU A 1 90 ? 25.863 -4.098 -34.110 1.00 91.19 90 LEU A O 1
ATOM 742 N N . ASP A 1 91 ? 24.340 -5.150 -32.826 1.00 91.56 91 ASP A N 1
ATOM 743 C CA . ASP A 1 91 ? 24.598 -6.489 -33.354 1.00 91.56 91 ASP A CA 1
ATOM 744 C C . ASP A 1 91 ? 24.321 -6.555 -34.864 1.00 91.56 91 ASP A C 1
ATOM 746 O O . ASP A 1 91 ? 25.201 -6.916 -35.645 1.00 91.56 91 ASP A O 1
ATOM 750 N N . GLY A 1 92 ? 23.177 -6.027 -35.315 1.00 89.69 92 GLY A N 1
ATOM 751 C CA . GLY A 1 92 ? 22.870 -5.932 -36.747 1.00 89.69 92 GLY A CA 1
ATOM 752 C C . GLY A 1 92 ? 23.885 -5.094 -37.545 1.00 89.69 92 GLY A C 1
ATOM 753 O O . GLY A 1 92 ? 24.209 -5.409 -38.697 1.00 89.69 92 GLY A O 1
ATOM 754 N N . ILE A 1 93 ? 24.448 -4.037 -36.945 1.00 88.31 93 ILE A N 1
ATOM 755 C CA . ILE A 1 93 ? 25.538 -3.269 -37.570 1.00 88.31 93 ILE A CA 1
ATOM 756 C C . ILE A 1 93 ? 26.788 -4.142 -37.715 1.00 88.31 93 ILE A C 1
ATOM 758 O O . ILE A 1 93 ? 27.392 -4.140 -38.794 1.00 88.31 93 ILE A O 1
ATOM 762 N N . VAL A 1 94 ? 27.170 -4.874 -36.667 1.00 90.25 94 VAL A N 1
ATOM 763 C CA . VAL A 1 94 ? 28.346 -5.758 -36.659 1.00 90.25 94 VAL A CA 1
ATOM 764 C C . VAL A 1 94 ? 28.195 -6.872 -37.694 1.00 90.25 94 VAL A C 1
ATOM 766 O O . VAL A 1 94 ? 29.097 -7.043 -38.520 1.00 90.25 94 VAL A O 1
ATOM 769 N N . GLU A 1 95 ? 27.042 -7.542 -37.740 1.00 91.06 95 GLU A N 1
ATOM 770 C CA . GLU A 1 95 ? 26.739 -8.571 -38.742 1.00 91.06 95 GLU A CA 1
ATOM 771 C C . GLU A 1 95 ? 26.848 -8.030 -40.174 1.00 91.06 95 GLU A C 1
ATOM 773 O O . GLU A 1 95 ? 27.357 -8.702 -41.070 1.00 91.06 95 GLU A O 1
ATOM 778 N N . SER A 1 96 ? 26.427 -6.782 -40.411 1.00 89.19 96 SER A N 1
ATOM 779 C CA . SER A 1 96 ? 26.541 -6.150 -41.731 1.00 89.19 96 SER A CA 1
ATOM 780 C C . SER A 1 96 ? 27.973 -5.726 -42.091 1.00 89.19 96 SER A C 1
ATOM 782 O O . SER A 1 96 ? 28.294 -5.532 -43.269 1.00 89.19 96 SER A O 1
ATOM 784 N N . PHE A 1 97 ? 28.846 -5.540 -41.097 1.00 89.81 97 PHE A N 1
ATOM 785 C CA . PHE A 1 97 ? 30.188 -4.998 -41.288 1.00 89.81 97 PHE A CA 1
ATOM 786 C C . PHE A 1 97 ? 31.165 -6.043 -41.831 1.00 89.81 97 PHE A C 1
ATOM 788 O O . PHE A 1 97 ? 31.938 -5.745 -42.743 1.00 89.81 97 PHE A O 1
ATOM 795 N N . GLU A 1 98 ? 31.096 -7.276 -41.332 1.00 88.19 98 GLU A N 1
ATOM 796 C CA . GLU A 1 98 ? 31.930 -8.389 -41.791 1.00 88.19 98 GLU A CA 1
ATOM 797 C C . GLU A 1 98 ? 31.841 -8.639 -43.314 1.00 88.19 98 GLU A C 1
ATOM 799 O O . GLU A 1 98 ? 32.882 -8.597 -43.983 1.00 88.19 98 GLU A O 1
ATOM 804 N N . PRO A 1 99 ? 30.654 -8.811 -43.932 1.00 89.88 99 PRO A N 1
ATOM 805 C CA . PRO A 1 99 ? 30.552 -9.032 -45.373 1.00 89.88 99 PRO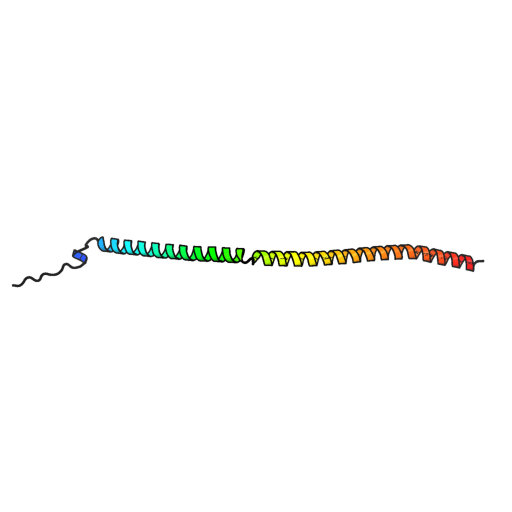 A CA 1
ATOM 806 C C . PRO A 1 99 ? 31.005 -7.812 -46.185 1.00 89.88 99 PRO A C 1
ATOM 808 O O . PRO A 1 99 ? 31.584 -7.965 -47.264 1.00 89.88 99 PRO A O 1
ATOM 811 N N . ARG A 1 100 ? 30.807 -6.589 -45.670 1.00 91.06 100 ARG A N 1
ATOM 812 C CA . ARG A 1 100 ? 31.322 -5.363 -46.305 1.00 91.06 100 ARG A CA 1
ATOM 813 C C . ARG A 1 100 ? 32.847 -5.343 -46.315 1.00 91.06 100 ARG A C 1
ATOM 815 O O . ARG A 1 100 ? 33.436 -4.991 -47.335 1.00 91.06 100 ARG A O 1
ATOM 822 N N . LEU A 1 101 ? 33.481 -5.743 -45.215 1.00 90.62 101 LEU A N 1
ATOM 823 C CA . LEU A 1 101 ? 34.934 -5.819 -45.113 1.00 90.62 101 LEU A CA 1
ATOM 824 C C . LEU A 1 101 ? 35.501 -6.894 -46.047 1.00 90.62 101 LEU A C 1
ATOM 826 O O . LEU A 1 101 ? 36.457 -6.629 -46.775 1.00 90.62 101 LEU A O 1
ATOM 830 N N . GLN A 1 102 ? 34.875 -8.073 -46.091 1.00 91.50 102 GLN A N 1
ATOM 831 C CA . GLN A 1 102 ? 35.263 -9.149 -47.008 1.00 91.50 102 GLN A CA 1
ATOM 832 C C . GLN A 1 102 ? 35.184 -8.710 -48.471 1.00 91.50 102 GLN A C 1
ATOM 834 O O . GLN A 1 102 ? 36.107 -8.971 -49.244 1.00 91.50 102 GLN A O 1
ATOM 839 N N . LYS A 1 103 ? 34.127 -7.978 -48.844 1.00 92.50 103 LYS A N 1
ATOM 840 C CA . LYS A 1 103 ? 33.989 -7.412 -50.189 1.00 92.50 103 LYS A CA 1
ATOM 841 C C . LYS A 1 103 ? 35.133 -6.452 -50.526 1.00 92.50 103 LYS A C 1
ATOM 843 O O . LYS A 1 103 ? 35.752 -6.600 -51.571 1.00 92.50 103 LYS A O 1
ATOM 848 N N . VAL A 1 104 ? 35.469 -5.525 -49.627 1.00 92.06 104 VAL A N 1
ATOM 849 C CA . VAL A 1 104 ? 36.582 -4.579 -49.838 1.00 92.06 104 VAL A CA 1
ATOM 850 C C . VAL A 1 104 ? 37.925 -5.306 -49.976 1.00 92.06 104 VAL A C 1
ATOM 852 O O . VAL A 1 104 ? 38.736 -4.950 -50.831 1.00 92.06 104 VAL A O 1
ATOM 855 N N . ILE A 1 105 ? 38.166 -6.344 -49.168 1.00 91.50 105 ILE A N 1
ATOM 856 C CA . ILE A 1 105 ? 39.383 -7.166 -49.254 1.00 91.50 105 ILE A CA 1
ATOM 857 C C . ILE A 1 105 ? 39.457 -7.900 -50.601 1.00 91.50 105 ILE A C 1
ATOM 859 O O . ILE A 1 105 ? 40.532 -7.960 -51.206 1.00 91.50 105 ILE A O 1
ATOM 863 N N . ALA A 1 106 ? 38.338 -8.457 -51.069 1.00 90.38 106 ALA A N 1
ATOM 864 C CA . ALA A 1 106 ? 38.255 -9.120 -52.366 1.00 90.38 106 ALA A CA 1
ATOM 865 C C . ALA A 1 106 ? 38.527 -8.136 -53.517 1.00 90.38 106 ALA A C 1
ATOM 867 O O . ALA A 1 106 ? 39.429 -8.382 -54.319 1.00 90.38 106 ALA A O 1
ATOM 868 N N . ASP A 1 107 ? 37.851 -6.984 -53.523 1.00 91.50 107 ASP A N 1
ATOM 869 C CA . ASP A 1 107 ? 38.012 -5.937 -54.538 1.00 91.50 107 ASP A CA 1
ATOM 870 C C . ASP A 1 107 ? 39.473 -5.438 -54.608 1.00 91.50 107 ASP A C 1
ATOM 872 O O . ASP A 1 107 ? 40.042 -5.284 -55.691 1.00 91.50 107 ASP A O 1
ATOM 876 N N . HIS A 1 108 ? 40.128 -5.245 -53.455 1.00 89.81 108 HIS A N 1
ATOM 877 C CA . HIS A 1 108 ? 41.539 -4.848 -53.393 1.00 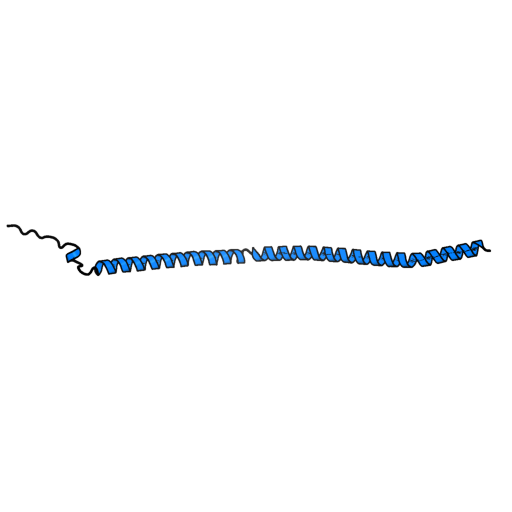89.81 108 HIS A CA 1
ATOM 878 C C . HIS A 1 108 ? 42.484 -5.934 -53.932 1.00 89.81 108 HIS A C 1
ATOM 880 O O . HIS A 1 108 ? 43.463 -5.629 -54.618 1.00 89.81 108 HIS A O 1
ATOM 886 N N . ARG A 1 109 ? 42.222 -7.214 -53.633 1.00 87.50 109 ARG A N 1
ATOM 887 C CA . ARG A 1 109 ? 43.012 -8.330 -54.181 1.00 87.50 109 ARG A CA 1
ATOM 888 C C . ARG A 1 109 ? 42.907 -8.410 -55.699 1.00 87.50 109 ARG A C 1
ATOM 890 O O . ARG A 1 109 ? 43.916 -8.693 -56.340 1.00 87.50 109 ARG A O 1
ATOM 897 N N . ASP A 1 110 ? 41.731 -8.161 -56.261 1.00 87.31 110 ASP A N 1
ATOM 898 C CA . ASP A 1 110 ? 41.523 -8.196 -57.709 1.00 87.31 110 ASP A CA 1
ATOM 899 C C . ASP A 1 110 ? 42.182 -7.006 -58.416 1.00 87.31 110 ASP A C 1
ATOM 901 O O . ASP A 1 110 ? 42.791 -7.179 -59.473 1.00 87.31 110 ASP A O 1
ATOM 905 N N . LEU A 1 111 ? 42.154 -5.818 -57.802 1.00 83.69 111 LEU A N 1
ATOM 906 C CA . LEU A 1 111 ? 42.896 -4.644 -58.275 1.00 83.69 111 LEU A CA 1
ATOM 907 C C . LEU A 1 111 ? 44.415 -4.850 -58.235 1.00 83.69 111 LEU A C 1
ATOM 909 O O . LEU A 1 111 ? 45.102 -4.428 -59.154 1.00 83.69 111 LEU A O 1
ATOM 913 N N . SER A 1 112 ? 44.939 -5.525 -57.209 1.00 77.44 112 SER A N 1
ATOM 914 C CA . SER A 1 112 ? 46.375 -5.814 -57.075 1.00 77.44 112 SER A CA 1
ATOM 915 C C . SER A 1 112 ? 46.890 -6.903 -58.031 1.00 77.44 112 SER A C 1
ATOM 917 O O . SER A 1 112 ? 48.103 -7.102 -58.108 1.00 77.44 112 SER A O 1
ATOM 919 N N . LYS A 1 113 ? 46.005 -7.657 -58.696 1.00 68.56 113 LYS A N 1
ATOM 920 C CA . LYS A 1 113 ? 46.364 -8.724 -59.650 1.00 68.56 113 LYS A CA 1
ATOM 921 C C . LYS A 1 113 ? 46.303 -8.288 -61.120 1.00 68.56 113 LYS A C 1
ATOM 923 O O . LYS A 1 113 ? 46.730 -9.064 -61.974 1.00 68.56 113 LYS A O 1
ATOM 928 N N . ARG A 1 114 ? 45.740 -7.113 -61.410 1.00 52.78 114 ARG A N 1
ATOM 929 C CA . ARG A 1 114 ? 45.775 -6.466 -62.730 1.00 52.78 114 ARG A CA 1
ATOM 930 C C . ARG A 1 114 ? 47.016 -5.597 -62.867 1.00 52.78 114 ARG A C 1
ATOM 932 O O . ARG A 1 114 ? 47.500 -5.508 -64.014 1.00 52.78 114 ARG A O 1
#

Sequence (114 aa):
MASEDTEPTQEQRDPFGIDRLCVDYDYLLYKIHDYVSSIQLRTIEICEQQNRLIEQGIIEQVIDKNVNELKKVLAKCDDLEAHFDMLDQLDGIVESFEPRLQKVIADHRDLSKR

Secondary structure (DSSP, 8-state):
------PPPHHHH-TT-HHHHHHHHHHHHHHHHHHHHHHHHHHHHHHHHHHHHHHTTHHHHHHHHHHHHHHHHHHHHHHHHHHHHHHHHHHHHHHHHHHHHHHHHHHHHHHTT-

Foldseek 3Di:
DDDPPDDDDPCRVCVPCVVVVVVVVVVVVVVVVVVVVVVVVVVVVVVVVVVCCVVVCVVVVVVVVVVVVVVVVVVVVVVVVVVVVVVVVVVVVVVVVVVVVVVVVVVVVVVVVD

pLDDT: mean 84.37, std 13.11, range [41.69, 96.38]

Mean predicted aligned error: 15.67 Å